Protein AF-A0AAC9BF12-F1 (afdb_monomer_lite)

Sequence (89 aa):
MVLAGSITLEYPPRRLAGEAYRIRQTFTEGHAYALETSGWWGLYADRPGGAQLRVLVPAGPTYRWSLLTTLRRWLAHLGVRQQTRRGRA

Radius of gyration: 25.56 Å; chains: 1; bounding box: 61×37×67 Å

Foldseek 3Di:
DDPWKKKKKWDDFDDDPNDTDIDIDIDIPPDDDDDPDDDDIDIDIPDDVGDDDDDDDPPPPPVVVVVVVVVVVVVVVVVVVVVVVVPPD

Secondary structure (DSSP, 8-s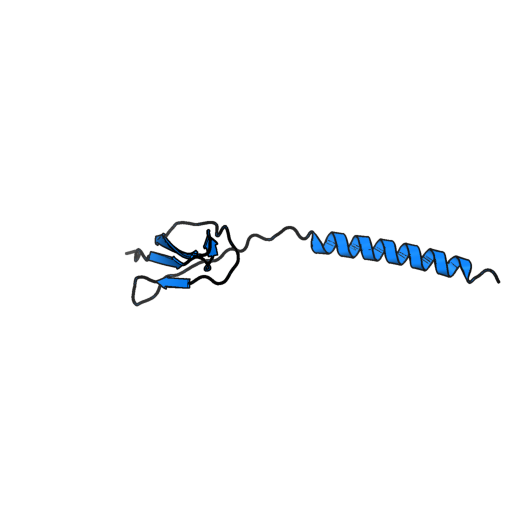tate):
-----EEEEEPPPEEETTEEE--EEEEETT------S-S--EEEESSTT-------------HHHHHHHHHHHHHHHHHHHHHTTSS--

Structure (mmCIF, N/CA/C/O backbone):
data_AF-A0AAC9BF12-F1
#
_entry.id   AF-A0AAC9BF12-F1
#
loop_
_atom_site.group_PDB
_atom_site.id
_atom_site.type_symbol
_atom_site.label_atom_id
_atom_site.label_alt_id
_atom_site.label_comp_id
_atom_site.label_asym_id
_atom_site.label_entity_id
_atom_site.label_seq_id
_atom_site.pdbx_PDB_ins_code
_atom_site.Cartn_x
_atom_site.Cartn_y
_atom_site.Cartn_z
_atom_site.occupancy
_atom_site.B_iso_or_equiv
_atom_site.auth_seq_id
_atom_site.auth_comp_id
_atom_site.auth_asym_id
_atom_site.auth_atom_id
_atom_site.pdbx_PDB_model_num
ATOM 1 N N . MET A 1 1 ? -17.093 -15.400 13.996 1.00 41.53 1 MET A N 1
ATOM 2 C CA . MET A 1 1 ? -17.096 -13.940 14.221 1.00 41.53 1 MET A CA 1
ATOM 3 C C . MET A 1 1 ? -15.881 -13.393 13.486 1.00 41.53 1 MET A C 1
ATOM 5 O O . MET A 1 1 ? -14.769 -13.642 13.926 1.00 41.53 1 MET A O 1
ATOM 9 N N . VAL A 1 2 ? -16.067 -12.833 12.288 1.00 49.72 2 VAL A N 1
ATOM 10 C CA . VAL A 1 2 ? -14.947 -12.327 11.473 1.00 49.72 2 VAL A CA 1
ATOM 11 C C . VAL A 1 2 ? -14.525 -10.989 12.074 1.00 49.72 2 VAL A C 1
ATOM 13 O O . VAL A 1 2 ? -15.349 -10.082 12.200 1.00 49.72 2 VAL A O 1
ATOM 16 N N . LEU A 1 3 ? -13.286 -10.903 12.560 1.00 53.31 3 LEU A N 1
ATOM 17 C CA . LEU A 1 3 ? -12.741 -9.675 13.129 1.00 53.31 3 LEU A CA 1
ATOM 18 C C . LEU A 1 3 ? -12.553 -8.661 12.001 1.00 53.31 3 LEU A C 1
ATOM 20 O O . LEU A 1 3 ? -11.503 -8.656 11.375 1.00 53.31 3 LEU A O 1
ATOM 24 N N . ALA A 1 4 ? -13.532 -7.775 11.807 1.00 61.53 4 ALA A N 1
ATOM 25 C CA . ALA A 1 4 ? -13.408 -6.641 10.896 1.00 61.53 4 ALA A CA 1
ATOM 26 C C . ALA A 1 4 ? -12.177 -5.808 11.288 1.00 61.53 4 ALA A C 1
ATOM 28 O O . ALA A 1 4 ? -12.220 -5.075 12.279 1.00 61.53 4 ALA A O 1
ATOM 29 N N . GLY A 1 5 ? -11.063 -6.005 10.585 1.00 70.25 5 GLY A N 1
ATOM 30 C CA . GLY A 1 5 ? -9.808 -5.284 10.772 1.00 70.25 5 GLY A CA 1
ATOM 31 C C . GLY A 1 5 ? -9.692 -4.142 9.768 1.00 70.25 5 GLY A C 1
ATOM 32 O O . GLY A 1 5 ? -10.181 -4.252 8.641 1.00 70.25 5 GLY A O 1
ATOM 33 N N . SER A 1 6 ? -9.049 -3.046 10.172 1.00 80.00 6 SER A N 1
ATOM 34 C CA . SER A 1 6 ? -8.731 -1.934 9.277 1.00 80.00 6 SER A CA 1
ATOM 35 C C . SER A 1 6 ? -7.217 -1.713 9.183 1.00 80.00 6 SER A C 1
ATOM 37 O O . SER A 1 6 ? -6.474 -1.905 10.152 1.00 80.00 6 SER A O 1
ATOM 39 N N . ILE A 1 7 ? -6.753 -1.351 7.985 1.00 85.50 7 ILE A N 1
ATOM 40 C CA . ILE A 1 7 ? -5.360 -0.999 7.689 1.00 85.50 7 ILE A CA 1
ATOM 41 C C . ILE A 1 7 ? -5.345 0.423 7.162 1.00 85.50 7 ILE A C 1
ATOM 43 O O . ILE A 1 7 ? -6.071 0.743 6.229 1.00 85.50 7 ILE A O 1
ATOM 47 N N . THR A 1 8 ? -4.483 1.269 7.707 1.00 88.56 8 THR A N 1
ATOM 48 C CA . THR A 1 8 ? -4.219 2.593 7.147 1.00 88.56 8 THR A CA 1
ATOM 49 C C . THR A 1 8 ? -2.895 2.576 6.398 1.00 88.56 8 THR A C 1
ATOM 51 O O . THR A 1 8 ? -1.865 2.217 6.970 1.00 88.56 8 THR A O 1
ATOM 54 N N . LEU A 1 9 ? -2.919 2.978 5.125 1.00 87.44 9 LEU A N 1
ATOM 55 C CA . LEU A 1 9 ? -1.714 3.260 4.350 1.00 87.44 9 LEU A CA 1
ATOM 56 C C . LEU A 1 9 ? -1.459 4.760 4.307 1.00 87.44 9 LEU A C 1
ATOM 58 O O . LEU A 1 9 ? -2.348 5.553 3.995 1.00 87.44 9 LEU A O 1
ATOM 62 N N . GLU A 1 10 ? -0.219 5.138 4.578 1.00 88.31 10 GLU A N 1
ATOM 63 C CA . GLU A 1 10 ? 0.298 6.477 4.342 1.00 88.31 10 GLU A CA 1
ATOM 64 C C . GLU A 1 10 ? 1.086 6.489 3.031 1.00 88.31 10 GLU A C 1
ATOM 66 O O . GLU A 1 10 ? 2.028 5.710 2.848 1.00 88.31 10 GLU A O 1
ATOM 71 N N . TYR A 1 11 ? 0.672 7.368 2.119 1.00 84.00 11 TYR A N 1
ATOM 72 C CA . TYR A 1 11 ? 1.294 7.547 0.814 1.00 84.00 11 TYR A CA 1
ATOM 73 C C . TYR A 1 11 ? 2.746 8.010 0.959 1.00 84.00 11 TYR A C 1
ATOM 75 O O . TYR A 1 11 ? 3.055 8.755 1.896 1.00 84.00 11 TYR A O 1
ATOM 83 N N . PRO A 1 12 ? 3.634 7.643 0.013 1.00 81.75 12 PRO A N 1
ATOM 84 C CA . PRO A 1 12 ? 4.985 8.173 -0.013 1.00 81.75 12 PRO A CA 1
ATOM 85 C C . PRO A 1 12 ? 4.928 9.705 0.002 1.00 81.75 12 PRO A C 1
ATOM 87 O O . PRO A 1 12 ? 4.074 10.278 -0.688 1.00 81.75 12 PRO A O 1
ATOM 90 N N . PRO A 1 13 ? 5.814 10.380 0.755 1.00 77.69 13 PRO A N 1
ATOM 91 C CA . PRO A 1 13 ? 5.818 11.829 0.818 1.00 77.69 13 PRO A CA 1
ATOM 92 C C . PRO A 1 13 ? 6.017 12.378 -0.588 1.00 77.69 13 PRO A C 1
ATOM 94 O O . PRO A 1 13 ? 7.007 12.095 -1.266 1.00 77.69 13 PRO A O 1
ATOM 97 N N . ARG A 1 14 ? 5.050 13.166 -1.029 1.00 74.06 14 ARG A N 1
ATOM 98 C CA . ARG A 1 14 ? 5.098 13.859 -2.307 1.00 74.06 14 ARG A CA 1
AT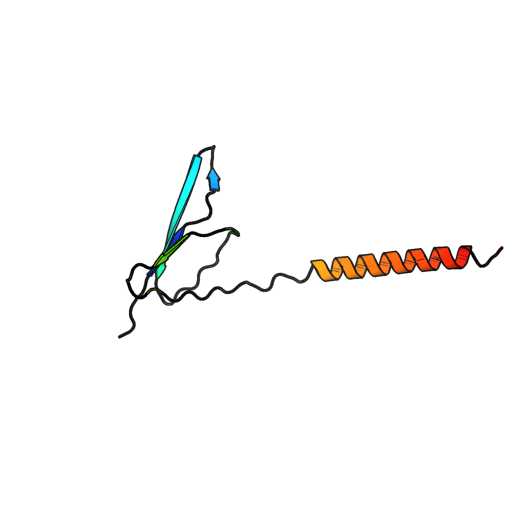OM 99 C C . ARG A 1 14 ? 5.160 15.353 -2.009 1.00 74.06 14 ARG A C 1
ATOM 101 O O . ARG A 1 14 ? 4.624 15.823 -1.006 1.00 74.06 14 ARG A O 1
ATOM 108 N N . ARG A 1 15 ? 5.872 16.100 -2.853 1.00 75.19 15 ARG A N 1
ATOM 109 C CA . ARG A 1 15 ? 5.888 17.564 -2.781 1.00 75.19 15 ARG A CA 1
ATOM 110 C C . ARG A 1 15 ? 4.887 18.109 -3.783 1.00 75.19 15 ARG A C 1
ATOM 112 O O . ARG A 1 15 ? 4.964 17.766 -4.960 1.00 75.19 15 ARG A O 1
ATOM 119 N N . LEU A 1 16 ? 3.980 18.959 -3.327 1.00 71.88 16 LEU A N 1
ATOM 120 C CA . LEU A 1 16 ? 3.080 19.732 -4.179 1.00 71.88 16 LEU A CA 1
ATOM 121 C C . LEU A 1 16 ? 3.272 21.201 -3.807 1.00 71.88 16 LEU A C 1
ATOM 123 O O . LEU A 1 16 ? 3.198 21.551 -2.635 1.00 71.88 16 LEU A O 1
ATOM 127 N N . ALA A 1 17 ? 3.597 22.040 -4.794 1.00 75.06 17 ALA A N 1
ATOM 128 C CA . ALA A 1 17 ? 3.862 23.472 -4.598 1.00 75.06 17 ALA A CA 1
ATOM 129 C C . ALA A 1 17 ? 4.918 23.809 -3.515 1.00 75.06 17 ALA A C 1
ATOM 131 O O . ALA A 1 17 ? 4.845 24.851 -2.876 1.00 75.06 17 ALA A O 1
ATOM 132 N N . GLY A 1 18 ? 5.913 22.937 -3.312 1.00 77.06 18 GLY A N 1
ATOM 133 C CA . GLY A 1 18 ? 6.969 23.127 -2.306 1.00 77.06 18 GLY A CA 1
ATOM 134 C C . GLY A 1 18 ? 6.649 22.549 -0.926 1.00 77.06 18 GLY A C 1
ATOM 135 O O . GLY A 1 18 ? 7.576 22.327 -0.151 1.00 77.06 18 GLY A O 1
ATOM 136 N N . GLU A 1 19 ? 5.391 22.190 -0.666 1.00 75.81 19 GL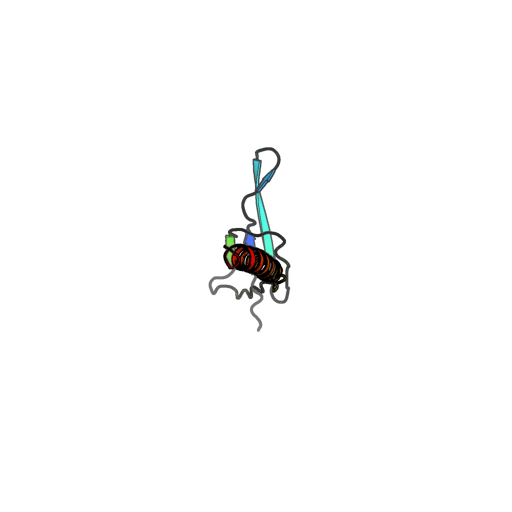U A N 1
ATOM 137 C CA . GLU 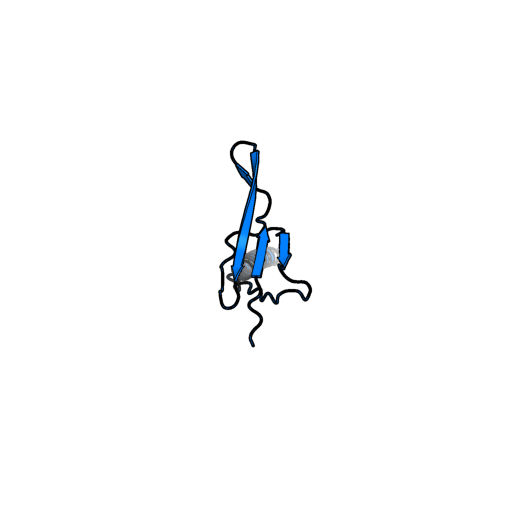A 1 19 ? 4.951 21.625 0.608 1.00 75.81 19 GLU A CA 1
ATOM 138 C C . GLU A 1 19 ? 4.929 20.092 0.551 1.00 75.81 19 GLU A C 1
ATOM 140 O O . GLU A 1 19 ? 4.508 19.486 -0.443 1.00 75.81 19 GLU A O 1
ATOM 145 N N . ALA A 1 20 ? 5.402 19.443 1.615 1.00 76.12 20 ALA A N 1
ATOM 146 C CA . ALA A 1 20 ? 5.329 17.994 1.740 1.00 76.12 20 ALA A CA 1
ATOM 147 C C . ALA A 1 20 ? 3.935 17.599 2.234 1.00 76.12 20 ALA A C 1
ATOM 149 O O . ALA A 1 20 ? 3.564 17.896 3.367 1.00 76.12 20 ALA A O 1
ATOM 150 N N . TYR A 1 21 ? 3.175 16.887 1.407 1.00 69.75 21 TYR A N 1
ATOM 151 C CA . TYR A 1 21 ? 1.852 16.415 1.793 1.00 69.75 21 TYR A CA 1
ATOM 152 C C . TYR A 1 21 ? 1.892 14.931 2.159 1.00 69.75 21 TYR A C 1
ATOM 154 O O . TYR A 1 21 ? 2.549 14.114 1.507 1.00 69.75 21 TYR A O 1
ATOM 162 N N . ARG A 1 22 ? 1.168 14.587 3.225 1.00 78.88 22 ARG A N 1
ATOM 163 C CA . ARG A 1 22 ? 0.964 13.212 3.683 1.00 78.88 22 ARG A CA 1
ATOM 164 C C . ARG A 1 22 ? -0.499 12.859 3.497 1.00 78.88 22 ARG A C 1
ATOM 166 O O . ARG A 1 22 ? -1.366 13.471 4.112 1.00 78.88 22 ARG A O 1
ATOM 173 N N . ILE A 1 23 ? -0.766 11.880 2.642 1.00 82.25 23 ILE A N 1
ATOM 174 C CA . ILE A 1 23 ? -2.112 11.332 2.457 1.00 82.25 23 ILE A CA 1
ATOM 175 C C . ILE A 1 23 ? -2.183 10.032 3.239 1.00 82.25 23 ILE A C 1
ATOM 177 O O . ILE A 1 23 ? -1.295 9.191 3.114 1.00 82.25 23 ILE A O 1
ATOM 181 N N . ARG A 1 24 ? -3.244 9.864 4.025 1.00 86.88 24 ARG A N 1
ATOM 182 C CA . ARG A 1 24 ? -3.561 8.614 4.713 1.00 86.88 24 ARG A CA 1
ATOM 183 C C . ARG A 1 24 ? -4.885 8.087 4.201 1.00 86.88 24 ARG A C 1
ATOM 185 O O . ARG A 1 24 ? -5.840 8.848 4.080 1.00 86.88 24 ARG A O 1
ATOM 192 N N . GLN A 1 25 ? -4.930 6.797 3.914 1.00 84.31 25 GLN A N 1
ATOM 193 C CA . GLN A 1 25 ? -6.137 6.124 3.467 1.00 84.31 25 GLN A CA 1
ATOM 194 C C . GLN A 1 25 ? -6.344 4.859 4.282 1.00 84.31 25 GLN A C 1
ATOM 196 O O . GLN A 1 25 ? -5.429 4.051 4.424 1.00 84.31 25 GLN A O 1
ATOM 201 N N . THR A 1 26 ? -7.547 4.709 4.821 1.00 86.38 26 THR A N 1
ATOM 202 C CA . THR A 1 26 ? -7.935 3.548 5.616 1.00 86.38 26 THR A CA 1
ATOM 203 C C . THR A 1 26 ? -8.738 2.589 4.756 1.00 86.38 26 THR A C 1
ATOM 205 O O . THR A 1 26 ? -9.655 2.985 4.040 1.00 86.38 26 THR A O 1
ATOM 208 N N . PHE A 1 27 ? -8.377 1.319 4.844 1.00 83.06 27 PHE A N 1
ATOM 209 C CA . PHE A 1 27 ? -8.959 0.215 4.110 1.00 83.06 27 PHE A CA 1
ATOM 210 C C . PHE A 1 27 ? -9.564 -0.769 5.098 1.00 83.06 27 PHE A C 1
ATOM 212 O O . PHE A 1 27 ? -8.959 -1.091 6.123 1.00 83.06 27 PHE A O 1
ATOM 219 N N . THR A 1 28 ? -10.762 -1.239 4.782 1.00 81.44 28 THR A N 1
ATOM 220 C CA . THR A 1 28 ? -11.471 -2.265 5.541 1.00 81.44 28 THR A CA 1
ATOM 221 C C . THR A 1 28 ? -11.316 -3.624 4.866 1.00 81.44 28 THR A C 1
ATOM 223 O O . THR A 1 28 ? -10.963 -3.731 3.690 1.00 81.44 28 THR A O 1
ATOM 226 N N . GLU A 1 29 ? -11.558 -4.684 5.630 1.00 80.94 29 GLU A N 1
ATOM 227 C CA . GLU A 1 29 ? -11.501 -6.063 5.146 1.00 80.94 29 GLU A CA 1
ATOM 228 C C . GLU A 1 29 ? -12.373 -6.301 3.894 1.00 80.94 29 GLU A C 1
ATOM 230 O O . GLU A 1 29 ? -13.399 -5.650 3.685 1.00 80.94 29 GLU A O 1
ATOM 235 N N . GLY A 1 30 ? -11.955 -7.248 3.047 1.00 79.31 30 GLY A N 1
ATOM 236 C CA . GLY A 1 30 ? -12.723 -7.703 1.882 1.00 79.31 30 GLY A CA 1
ATOM 237 C C . GLY A 1 30 ? -12.592 -6.838 0.626 1.00 79.31 30 GLY A C 1
ATOM 238 O O . GLY A 1 30 ? -13.193 -7.166 -0.394 1.00 79.31 30 GLY A O 1
ATOM 239 N N . HIS A 1 31 ? -11.791 -5.774 0.666 1.00 75.31 31 HIS A N 1
ATOM 240 C CA . HIS A 1 31 ? -11.626 -4.850 -0.451 1.00 75.31 31 HIS A CA 1
ATOM 241 C C . HIS A 1 31 ? -10.215 -4.920 -1.044 1.00 75.31 31 HIS A C 1
ATOM 243 O O . HIS A 1 31 ? -9.221 -5.047 -0.329 1.00 75.31 31 HIS A O 1
ATOM 249 N N . ALA A 1 32 ? -10.131 -4.817 -2.370 1.00 79.62 32 ALA A N 1
ATOM 250 C CA . ALA A 1 32 ? -8.877 -4.720 -3.104 1.00 79.62 32 ALA A CA 1
ATOM 251 C C . ALA A 1 32 ? -8.720 -3.301 -3.656 1.00 79.62 32 ALA A C 1
ATOM 253 O O . ALA A 1 32 ? -9.645 -2.767 -4.266 1.00 79.62 32 ALA A O 1
ATOM 254 N N . TYR A 1 33 ? -7.540 -2.712 -3.468 1.00 78.44 33 TYR A N 1
ATOM 255 C CA . TYR A 1 33 ? -7.225 -1.369 -3.944 1.00 78.44 33 TYR A CA 1
ATOM 256 C C . TYR A 1 33 ? -5.946 -1.392 -4.770 1.00 78.44 33 TYR A C 1
ATOM 258 O O . TYR A 1 33 ? -4.959 -2.027 -4.390 1.00 78.44 33 TYR A O 1
ATOM 266 N N . ALA A 1 34 ? -5.969 -0.696 -5.905 1.00 80.12 34 ALA A N 1
ATOM 267 C CA . ALA A 1 34 ? -4.783 -0.485 -6.715 1.00 80.12 34 ALA A CA 1
ATOM 268 C C . ALA A 1 34 ? -3.898 0.584 -6.061 1.00 80.12 34 ALA A C 1
ATOM 270 O O . ALA A 1 34 ? -4.355 1.674 -5.715 1.00 80.12 34 ALA A O 1
ATOM 271 N N . LEU A 1 35 ? -2.618 0.263 -5.885 1.00 77.75 35 LEU A N 1
ATOM 272 C CA . LEU A 1 35 ? -1.616 1.228 -5.448 1.00 77.75 35 LEU A CA 1
ATOM 273 C C . LEU A 1 35 ? -1.075 1.947 -6.682 1.00 77.75 35 LEU A C 1
ATOM 275 O O . LEU A 1 35 ? -0.177 1.453 -7.358 1.00 77.75 35 LEU A O 1
ATOM 279 N N . GLU A 1 36 ? -1.605 3.139 -6.947 1.00 76.38 36 GLU A N 1
ATOM 280 C CA . GLU A 1 36 ? -1.271 3.963 -8.121 1.00 76.38 36 GLU A CA 1
ATOM 281 C C . GLU A 1 36 ? 0.153 4.552 -8.089 1.00 76.38 36 GLU A C 1
ATOM 283 O O . GLU A 1 36 ? 0.537 5.350 -8.945 1.00 76.38 36 GLU A O 1
ATOM 288 N N . THR A 1 37 ? 0.959 4.230 -7.074 1.00 73.12 37 THR A N 1
ATOM 289 C CA . THR A 1 37 ? 2.310 4.776 -6.943 1.00 73.12 37 THR A CA 1
ATOM 290 C C . THR A 1 37 ? 3.291 3.808 -6.315 1.00 73.12 37 THR A C 1
ATOM 292 O O . THR A 1 37 ? 3.008 3.133 -5.329 1.00 73.12 37 THR A O 1
ATOM 295 N N . SER A 1 38 ? 4.498 3.788 -6.871 1.00 76.06 38 SER A N 1
ATOM 296 C CA . SER A 1 38 ? 5.644 3.108 -6.278 1.00 76.06 38 SER A CA 1
ATOM 297 C C . SER A 1 38 ? 6.256 3.955 -5.165 1.00 76.06 38 SER A C 1
ATOM 299 O O . SER A 1 38 ? 6.242 5.186 -5.242 1.00 76.06 38 SER A O 1
ATOM 301 N N . GLY A 1 39 ? 6.847 3.307 -4.167 1.00 79.56 39 GLY A N 1
ATOM 302 C CA . GLY A 1 39 ? 7.596 3.978 -3.110 1.00 79.56 39 GLY A CA 1
ATOM 303 C C . GLY A 1 39 ? 7.548 3.215 -1.796 1.00 79.56 39 GLY A C 1
ATOM 304 O O . GLY A 1 39 ? 7.005 2.113 -1.724 1.00 79.56 39 GLY A O 1
ATOM 305 N N . TRP A 1 40 ? 8.118 3.826 -0.762 1.00 82.88 40 TRP A N 1
ATOM 306 C CA . TRP A 1 40 ? 7.980 3.355 0.610 1.00 82.88 40 TRP A CA 1
ATOM 307 C C . TRP A 1 40 ? 6.685 3.898 1.201 1.00 82.88 40 TRP A C 1
ATOM 309 O O . TRP A 1 40 ? 6.457 5.107 1.193 1.00 82.88 40 TRP A O 1
ATOM 319 N N . TRP A 1 41 ? 5.855 2.988 1.695 1.00 85.88 41 TRP A N 1
ATOM 320 C CA . TRP A 1 41 ? 4.553 3.287 2.278 1.00 85.88 41 TRP A CA 1
ATOM 321 C C . TRP A 1 41 ? 4.596 3.068 3.786 1.00 85.88 41 TRP A C 1
ATOM 323 O O . TRP A 1 41 ? 5.189 2.095 4.255 1.00 85.88 41 TRP A O 1
ATOM 333 N N . GLY A 1 42 ? 3.946 3.953 4.541 1.00 87.12 42 GLY A N 1
ATOM 334 C CA . GLY A 1 42 ? 3.671 3.708 5.955 1.00 87.12 42 GLY A CA 1
ATOM 335 C C . GLY A 1 42 ? 2.465 2.783 6.085 1.00 87.12 42 GLY A C 1
ATOM 336 O O . GLY A 1 42 ? 1.453 3.020 5.429 1.00 87.12 42 GLY A O 1
ATOM 337 N N . LEU A 1 43 ? 2.557 1.739 6.908 1.00 87.44 43 LEU A N 1
ATOM 338 C CA . LEU A 1 43 ? 1.466 0.790 7.130 1.00 87.44 43 LEU A CA 1
ATOM 339 C C . LEU A 1 43 ? 1.134 0.707 8.618 1.00 87.44 43 LEU A C 1
ATOM 341 O O . LEU A 1 43 ? 2.005 0.419 9.437 1.00 87.44 43 LEU A O 1
ATOM 345 N N . TYR A 1 44 ? -0.134 0.942 8.950 1.00 87.19 44 TYR A N 1
ATOM 346 C CA . TYR A 1 44 ? -0.634 0.970 10.321 1.00 87.19 44 TYR A CA 1
ATOM 347 C C . TYR A 1 44 ? -1.850 0.055 10.449 1.00 87.19 44 TYR A C 1
ATOM 349 O O . TYR A 1 44 ? -2.788 0.160 9.659 1.00 87.19 44 TYR A O 1
ATOM 357 N N . ALA A 1 45 ? -1.848 -0.828 11.444 1.00 85.50 45 ALA A N 1
ATOM 358 C CA . ALA A 1 45 ? -3.009 -1.637 11.799 1.00 85.50 45 ALA A CA 1
ATOM 359 C C . ALA A 1 45 ? -3.724 -1.009 13.003 1.00 85.50 45 ALA A C 1
ATOM 361 O O . ALA A 1 45 ? -3.073 -0.575 13.949 1.00 85.50 45 ALA A O 1
ATOM 362 N N . ASP A 1 46 ? -5.054 -0.972 12.954 1.00 78.56 46 ASP A N 1
ATOM 363 C CA . ASP A 1 46 ? -5.919 -0.414 14.006 1.00 78.56 46 ASP A CA 1
ATOM 364 C C . ASP A 1 46 ? -5.845 -1.226 15.311 1.00 78.56 46 ASP A C 1
ATOM 366 O O . ASP A 1 46 ? -5.755 -0.656 16.398 1.00 78.56 46 ASP A O 1
ATOM 370 N N . ARG A 1 47 ? -5.795 -2.563 15.218 1.00 71.50 47 ARG A N 1
ATOM 371 C CA . ARG A 1 47 ? -5.920 -3.429 16.396 1.00 71.50 47 ARG A CA 1
ATOM 372 C C . ARG A 1 47 ? -4.613 -4.062 16.876 1.00 71.50 47 ARG A C 1
ATOM 374 O O . ARG A 1 47 ? -3.820 -4.545 16.058 1.00 71.50 47 ARG A O 1
ATOM 381 N N . PRO A 1 48 ? -4.443 -4.198 18.207 1.00 60.22 48 PRO A N 1
ATOM 382 C CA . PRO A 1 48 ? -3.444 -5.088 18.784 1.00 60.22 48 PRO A CA 1
ATOM 383 C C . PRO A 1 48 ? -3.811 -6.535 18.418 1.00 60.22 48 PRO A C 1
ATOM 385 O O . PRO A 1 48 ? -4.881 -7.026 18.765 1.00 60.22 48 PRO A O 1
ATOM 388 N N . GLY A 1 49 ? -2.953 -7.182 17.632 1.00 67.19 49 GLY A N 1
ATOM 389 C CA . GLY A 1 49 ? -3.245 -8.440 16.926 1.00 67.19 49 GLY A CA 1
ATOM 390 C C . GLY A 1 49 ? -2.970 -8.352 15.421 1.00 67.19 49 GLY A C 1
ATOM 391 O O . GLY A 1 49 ? -2.779 -9.376 14.770 1.00 67.19 49 GLY A O 1
ATOM 392 N N . GLY A 1 50 ? -2.851 -7.128 14.894 1.00 69.19 50 GLY A N 1
ATOM 393 C CA . GLY A 1 50 ? -2.473 -6.862 13.512 1.00 69.19 50 GLY A CA 1
ATOM 394 C C . GLY A 1 50 ? -3.621 -7.049 12.522 1.00 69.19 50 GLY A C 1
ATOM 395 O O . GLY A 1 50 ? -4.756 -7.359 12.879 1.00 69.19 50 GLY A O 1
ATOM 396 N N . ALA A 1 51 ? -3.312 -6.832 11.249 1.00 76.06 51 ALA A N 1
ATOM 397 C CA . ALA A 1 51 ? -4.225 -7.035 10.136 1.00 76.06 51 ALA A CA 1
ATOM 398 C C . ALA A 1 51 ? -3.473 -7.739 9.002 1.00 76.06 51 ALA A C 1
ATOM 400 O O . ALA A 1 51 ? -2.278 -7.510 8.805 1.00 76.06 51 ALA A O 1
ATOM 401 N N . GLN A 1 52 ? -4.159 -8.618 8.272 1.00 76.19 52 GLN A N 1
ATOM 402 C CA . GLN A 1 52 ? -3.559 -9.343 7.156 1.00 76.19 52 GLN A CA 1
ATOM 403 C C . GLN A 1 52 ? -3.685 -8.514 5.876 1.00 76.19 52 GLN A C 1
ATOM 405 O O . GLN A 1 52 ? -4.787 -8.147 5.477 1.00 76.19 52 GLN A O 1
ATOM 410 N N . LEU A 1 53 ? -2.554 -8.240 5.222 1.00 78.50 53 LEU A N 1
ATOM 411 C CA . LEU A 1 53 ? -2.511 -7.581 3.919 1.00 78.50 53 LEU A CA 1
ATOM 412 C C . LEU A 1 53 ? -1.982 -8.554 2.868 1.00 78.50 53 LEU A C 1
ATOM 414 O O . LEU A 1 53 ? -0.903 -9.124 3.027 1.00 78.50 53 LEU A O 1
ATOM 418 N N . ARG A 1 54 ? -2.704 -8.681 1.753 1.00 79.88 54 ARG A N 1
ATOM 419 C CA . ARG A 1 54 ? -2.203 -9.362 0.559 1.00 79.88 54 ARG A CA 1
ATOM 420 C C . ARG A 1 54 ? -1.794 -8.326 -0.481 1.00 79.88 54 ARG A C 1
ATOM 422 O O . ARG A 1 54 ? -2.639 -7.599 -0.990 1.00 79.88 54 ARG A O 1
ATOM 429 N N . VAL A 1 55 ? -0.508 -8.296 -0.820 1.00 79.94 55 VAL A N 1
ATOM 430 C CA . VAL A 1 55 ? 0.015 -7.458 -1.905 1.00 79.94 55 VAL A CA 1
ATOM 431 C C . VAL A 1 55 ? 0.104 -8.297 -3.171 1.00 79.94 55 VAL A C 1
ATOM 433 O O . VAL A 1 55 ? 0.756 -9.341 -3.188 1.00 79.94 55 VAL A O 1
ATOM 436 N N . LEU A 1 56 ? -0.554 -7.837 -4.232 1.00 80.06 56 LEU A N 1
ATOM 437 C CA . LEU A 1 56 ? -0.426 -8.414 -5.563 1.00 80.06 56 LEU A CA 1
ATOM 438 C C . LEU A 1 56 ? 0.343 -7.425 -6.439 1.00 80.06 56 LEU A C 1
ATOM 440 O O . LEU A 1 56 ? -0.110 -6.303 -6.648 1.00 80.06 56 LEU A O 1
ATOM 444 N N . VAL A 1 57 ? 1.505 -7.831 -6.947 1.00 76.38 57 VAL A N 1
ATOM 445 C CA . VAL A 1 57 ? 2.243 -7.038 -7.936 1.00 76.38 57 VAL A CA 1
ATOM 446 C C . VAL A 1 57 ? 1.795 -7.513 -9.318 1.00 76.38 57 VAL A C 1
ATOM 448 O O . VAL A 1 57 ? 2.008 -8.689 -9.630 1.00 76.38 57 VAL A O 1
ATOM 451 N N . PRO A 1 58 ? 1.157 -6.665 -10.145 1.00 70.00 58 PRO A N 1
ATOM 452 C CA . PRO A 1 58 ? 0.810 -7.058 -11.502 1.00 70.00 58 PRO A CA 1
ATOM 453 C C . PRO A 1 58 ? 2.095 -7.403 -12.260 1.00 70.00 58 PRO A C 1
ATOM 455 O O . PRO A 1 58 ? 3.071 -6.651 -12.220 1.00 70.00 58 PRO A O 1
ATOM 458 N N . ALA A 1 59 ? 2.111 -8.555 -12.931 1.00 68.75 59 ALA A N 1
ATOM 459 C CA . ALA A 1 59 ? 3.230 -8.955 -13.772 1.00 68.75 59 ALA A CA 1
ATOM 460 C C . ALA A 1 59 ? 3.371 -7.936 -14.914 1.00 68.75 59 ALA A C 1
ATOM 462 O O . ALA A 1 59 ? 2.603 -7.950 -15.875 1.00 68.75 59 ALA A O 1
ATOM 463 N N . GLY A 1 60 ? 4.311 -6.998 -14.773 1.00 60.88 60 GLY A N 1
ATOM 464 C CA . GLY A 1 60 ? 4.586 -5.998 -15.799 1.00 60.88 60 GLY A CA 1
ATOM 465 C C . GLY A 1 60 ? 5.026 -6.663 -17.108 1.00 60.88 60 GLY A C 1
ATOM 466 O O . GLY A 1 60 ? 5.640 -7.735 -17.074 1.00 60.88 60 GLY A O 1
ATOM 467 N N . PRO A 1 61 ? 4.746 -6.049 -18.272 1.00 58.25 61 PRO A N 1
ATOM 468 C CA . PRO A 1 61 ? 5.135 -6.623 -19.548 1.00 58.25 61 PRO A CA 1
ATOM 469 C C . PRO A 1 61 ? 6.658 -6.784 -19.598 1.00 58.25 61 PRO A C 1
ATOM 471 O O . PRO A 1 61 ? 7.419 -5.856 -19.315 1.00 58.25 61 PRO A O 1
ATOM 474 N N . THR A 1 62 ? 7.109 -7.970 -20.002 1.00 56.91 62 THR A N 1
ATOM 475 C CA . THR A 1 62 ? 8.501 -8.417 -20.197 1.00 56.91 62 THR A CA 1
ATOM 476 C C . THR A 1 62 ? 9.229 -7.679 -21.337 1.00 56.91 62 THR A C 1
ATOM 478 O O . THR A 1 62 ? 10.094 -8.226 -22.017 1.00 56.91 62 THR A O 1
ATOM 481 N N . TYR A 1 63 ? 8.926 -6.397 -21.547 1.00 56.62 63 TYR A N 1
ATOM 482 C CA . TYR A 1 63 ? 9.419 -5.578 -22.654 1.00 56.62 63 TYR A CA 1
ATOM 483 C C . TYR A 1 63 ? 10.944 -5.377 -22.630 1.00 56.62 63 TYR A C 1
ATOM 485 O O . TYR A 1 63 ? 11.588 -5.221 -23.664 1.00 56.62 63 TYR A O 1
ATOM 493 N N . ARG A 1 64 ? 11.573 -5.449 -21.450 1.00 59.62 64 ARG A N 1
ATOM 494 C CA . ARG A 1 64 ? 13.037 -5.342 -21.334 1.00 59.62 64 ARG A CA 1
ATOM 495 C C . ARG A 1 64 ? 13.785 -6.509 -21.988 1.00 59.62 64 ARG A C 1
ATOM 497 O O . ARG A 1 64 ? 14.882 -6.313 -22.501 1.00 59.62 64 ARG A O 1
ATOM 504 N N . TRP A 1 65 ? 13.201 -7.707 -22.008 1.00 60.50 65 TRP A N 1
ATOM 505 C CA . TRP A 1 65 ? 13.851 -8.894 -22.572 1.00 60.50 65 TRP A CA 1
ATOM 506 C C . TRP A 1 65 ? 13.779 -8.941 -24.103 1.00 60.50 65 TRP A C 1
ATOM 508 O O . TRP A 1 65 ? 14.737 -9.363 -24.757 1.00 60.50 65 TRP A O 1
ATOM 518 N N . SER A 1 66 ? 12.690 -8.454 -24.702 1.00 65.00 66 SER A N 1
ATOM 519 C CA . SER A 1 66 ? 12.563 -8.376 -26.165 1.00 65.00 66 SER A CA 1
ATOM 520 C C . SER A 1 66 ? 13.549 -7.370 -26.778 1.00 65.00 66 SER A C 1
ATOM 522 O O . SER A 1 66 ? 14.166 -7.651 -27.807 1.00 65.00 66 SER A O 1
ATOM 524 N N . LEU A 1 67 ? 13.791 -6.237 -26.113 1.00 68.69 67 LEU A N 1
ATOM 525 C CA . LEU A 1 67 ? 14.788 -5.252 -26.549 1.00 68.69 67 LEU A CA 1
ATOM 526 C C . LEU A 1 67 ? 16.220 -5.801 -26.496 1.00 68.69 67 LEU A C 1
ATOM 528 O O . LEU A 1 67 ? 16.973 -5.652 -27.458 1.00 68.69 67 LEU A O 1
ATOM 532 N N . LEU A 1 68 ? 16.586 -6.491 -25.412 1.00 74.38 68 LEU A N 1
ATOM 533 C CA . LEU A 1 68 ? 17.923 -7.075 -25.253 1.00 74.38 68 LEU A CA 1
ATOM 534 C C . LEU A 1 68 ? 18.197 -8.188 -26.272 1.00 74.38 68 LEU A C 1
ATOM 536 O O . LEU A 1 68 ? 19.294 -8.266 -26.827 1.00 74.38 68 LEU A O 1
ATOM 540 N N . THR A 1 69 ? 17.204 -9.030 -26.566 1.00 74.31 69 THR A N 1
ATOM 541 C CA . THR A 1 69 ? 17.345 -10.078 -27.591 1.00 74.31 69 THR A CA 1
ATOM 542 C C . THR A 1 69 ? 17.456 -9.498 -28.999 1.00 74.31 69 THR A C 1
ATOM 544 O O . THR A 1 69 ? 18.262 -9.986 -29.793 1.00 74.31 69 THR A O 1
ATOM 547 N N . THR A 1 70 ? 16.7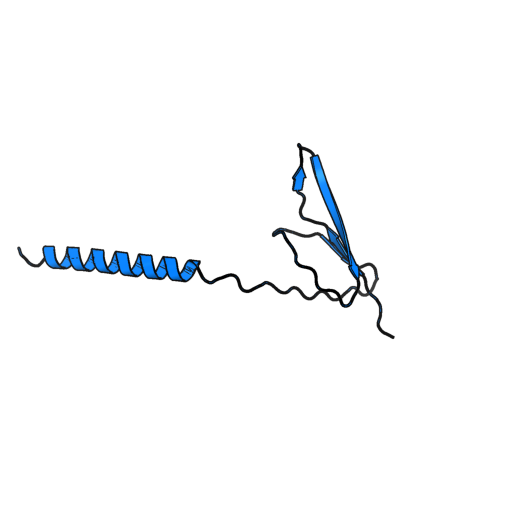22 -8.424 -29.293 1.00 77.19 70 THR A N 1
ATOM 548 C CA . THR A 1 70 ? 16.810 -7.713 -30.576 1.00 77.19 70 THR A CA 1
ATOM 549 C C . THR A 1 70 ? 18.177 -7.056 -30.755 1.00 77.19 70 THR A C 1
ATOM 551 O O . THR A 1 70 ? 18.809 -7.227 -31.798 1.00 77.19 70 THR A O 1
ATOM 554 N N . LEU A 1 71 ? 18.687 -6.388 -29.716 1.00 82.50 71 LEU A N 1
ATOM 555 C CA . LEU A 1 71 ? 20.015 -5.775 -29.729 1.00 82.50 71 LEU A CA 1
ATOM 556 C C . LEU A 1 71 ? 21.122 -6.829 -29.891 1.00 82.50 71 LEU A C 1
ATOM 558 O O . LEU A 1 71 ? 22.040 -6.649 -30.689 1.00 82.50 71 LEU A O 1
ATOM 562 N N . ARG A 1 72 ? 21.004 -7.974 -29.203 1.00 78.31 72 ARG A N 1
ATOM 563 C CA . ARG A 1 72 ? 21.955 -9.091 -29.329 1.00 78.31 72 ARG A CA 1
ATOM 564 C C . ARG A 1 72 ? 21.973 -9.680 -30.740 1.00 78.31 72 ARG A C 1
ATOM 566 O O . ARG A 1 72 ? 23.049 -9.977 -31.253 1.00 78.31 72 ARG A O 1
ATOM 573 N N . ARG A 1 73 ? 20.807 -9.833 -31.382 1.00 78.62 73 ARG A N 1
ATOM 574 C CA . ARG A 1 73 ? 20.719 -10.280 -32.784 1.00 78.62 73 ARG A CA 1
ATOM 575 C C . ARG A 1 73 ? 21.386 -9.279 -33.724 1.00 78.62 73 ARG A C 1
ATOM 577 O O . ARG A 1 73 ? 22.184 -9.683 -34.563 1.00 78.62 73 ARG A O 1
ATOM 584 N N . TRP A 1 74 ? 21.134 -7.985 -33.540 1.00 79.62 74 TRP A N 1
ATOM 585 C CA . TRP A 1 74 ? 21.781 -6.926 -34.320 1.00 79.62 74 TRP A CA 1
ATOM 586 C C . TRP A 1 74 ? 23.309 -6.944 -34.202 1.00 79.62 74 TRP A C 1
ATOM 588 O O . TRP A 1 74 ? 24.007 -6.889 -35.215 1.00 79.62 74 TRP A O 1
ATOM 598 N N . LEU A 1 75 ? 23.837 -7.098 -32.986 1.00 80.50 75 LEU A N 1
ATOM 599 C CA . LEU A 1 75 ? 25.279 -7.201 -32.749 1.00 80.50 75 LEU A CA 1
ATOM 600 C C . LEU A 1 75 ? 25.886 -8.456 -33.394 1.00 80.50 75 LEU A C 1
ATOM 602 O O . LEU A 1 75 ? 26.956 -8.377 -33.997 1.00 80.50 75 LEU A O 1
ATOM 606 N N . ALA A 1 76 ? 25.187 -9.594 -33.344 1.00 76.62 76 ALA A N 1
ATOM 607 C CA . ALA A 1 76 ? 25.627 -10.815 -34.018 1.00 76.62 76 ALA A CA 1
ATOM 608 C C . ALA A 1 76 ? 25.712 -10.632 -35.547 1.00 76.62 76 ALA A C 1
ATOM 610 O O . ALA A 1 76 ? 26.687 -11.056 -36.167 1.00 76.62 76 ALA A O 1
ATOM 611 N N . HIS A 1 77 ? 24.746 -9.940 -36.159 1.00 72.81 77 HIS A N 1
ATOM 612 C CA . HIS A 1 77 ? 24.785 -9.640 -37.595 1.00 72.81 77 HIS A CA 1
ATOM 613 C C . HIS A 1 77 ? 25.935 -8.696 -37.985 1.00 72.81 77 HIS A C 1
ATOM 615 O O . HIS A 1 77 ? 26.504 -8.842 -39.070 1.00 72.81 77 HIS A O 1
ATOM 621 N N . LEU A 1 78 ? 26.316 -7.760 -37.112 1.00 69.12 78 LEU A N 1
ATOM 622 C CA . LEU A 1 78 ? 27.467 -6.879 -37.335 1.00 69.12 78 LEU A CA 1
ATOM 623 C C . LEU A 1 78 ? 28.800 -7.639 -37.235 1.00 69.12 78 LEU A C 1
ATOM 625 O O . LEU A 1 78 ? 29.667 -7.451 -38.089 1.00 69.12 78 LEU A O 1
ATOM 629 N N . GLY A 1 79 ? 28.940 -8.548 -36.264 1.00 62.69 79 GLY A N 1
ATOM 630 C CA . GLY A 1 79 ? 30.129 -9.398 -36.119 1.00 62.69 79 GLY A CA 1
ATOM 631 C C . GLY A 1 79 ? 30.364 -10.319 -37.324 1.00 62.69 79 GLY A C 1
ATOM 632 O O . GLY A 1 79 ? 31.477 -10.387 -37.847 1.00 62.69 79 GLY A O 1
ATOM 633 N N . VAL A 1 80 ? 29.303 -10.947 -37.847 1.00 58.38 80 VAL A N 1
ATOM 634 C CA . VAL A 1 80 ? 29.374 -11.824 -39.036 1.00 58.38 80 VAL A CA 1
ATOM 635 C C . VAL A 1 80 ? 29.834 -11.068 -40.291 1.00 58.38 80 VAL A C 1
ATOM 637 O O . VAL A 1 80 ? 30.605 -11.603 -41.093 1.00 58.38 80 VAL A O 1
ATOM 640 N N . ARG A 1 81 ? 29.424 -9.802 -40.457 1.00 57.12 81 ARG A N 1
ATOM 641 C CA . ARG A 1 81 ? 29.859 -8.960 -41.589 1.00 57.12 81 ARG A CA 1
ATOM 642 C C . ARG A 1 81 ? 31.327 -8.542 -41.509 1.00 57.12 81 ARG A C 1
ATOM 644 O O . ARG A 1 81 ? 31.956 -8.340 -42.545 1.00 57.12 81 ARG A O 1
ATOM 651 N N . GLN A 1 82 ? 31.892 -8.410 -40.310 1.00 55.97 82 GLN A N 1
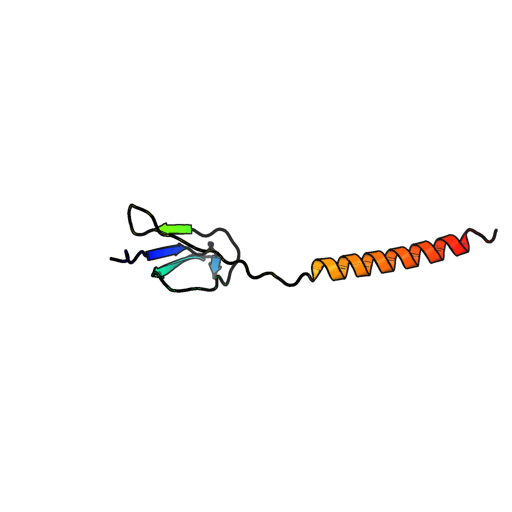ATOM 652 C CA . GLN A 1 82 ? 33.310 -8.072 -40.162 1.00 55.97 82 GLN A CA 1
ATOM 653 C C . GLN A 1 82 ? 34.229 -9.277 -40.383 1.00 55.97 82 GLN A C 1
ATOM 655 O O . GLN A 1 82 ? 35.320 -9.126 -40.933 1.00 55.97 82 GLN A O 1
ATOM 660 N N . GLN A 1 83 ? 33.775 -10.482 -40.038 1.00 53.56 83 GLN A N 1
ATOM 661 C CA . GLN A 1 83 ? 34.564 -11.703 -40.207 1.00 53.56 83 GLN A CA 1
ATOM 662 C C . GLN A 1 83 ? 34.692 -12.128 -41.680 1.00 53.56 83 GLN A C 1
ATOM 664 O O . GLN A 1 83 ? 35.742 -12.610 -42.094 1.00 53.56 83 GLN A O 1
ATOM 669 N N . THR A 1 84 ? 33.687 -11.838 -42.512 1.00 52.59 84 THR A N 1
ATOM 670 C CA . THR A 1 84 ? 33.746 -12.060 -43.971 1.00 52.59 84 THR A CA 1
ATOM 671 C C . THR A 1 84 ? 34.658 -11.073 -44.711 1.00 52.59 84 THR A C 1
ATOM 673 O O . THR A 1 84 ? 35.118 -11.386 -45.805 1.00 52.59 84 THR A O 1
ATOM 676 N N . ARG A 1 85 ? 34.992 -9.913 -44.122 1.00 52.59 85 ARG A N 1
ATOM 677 C CA . ARG A 1 85 ? 35.974 -8.966 -44.691 1.00 52.59 85 ARG A CA 1
ATOM 678 C C . ARG A 1 85 ? 37.431 -9.293 -44.349 1.00 52.59 85 ARG A C 1
ATOM 680 O O . ARG A 1 85 ? 38.313 -8.837 -45.063 1.00 52.59 85 ARG A O 1
ATOM 687 N N . ARG A 1 86 ? 37.691 -10.069 -43.291 1.00 52.66 86 ARG A N 1
ATOM 688 C CA . ARG A 1 86 ? 39.050 -10.481 -42.883 1.00 52.66 86 ARG A CA 1
ATOM 689 C C . ARG A 1 86 ? 39.535 -11.793 -43.516 1.00 52.66 86 ARG A C 1
ATOM 691 O O . ARG A 1 86 ? 40.691 -12.136 -43.330 1.00 52.66 86 ARG A O 1
ATOM 698 N N . GLY A 1 87 ? 38.682 -12.504 -44.258 1.00 52.16 87 GLY A N 1
ATOM 699 C CA . GLY A 1 87 ? 39.031 -13.748 -44.965 1.00 52.16 87 GLY A CA 1
ATOM 700 C C . GLY A 1 87 ? 39.374 -13.586 -46.454 1.00 52.16 87 GLY A C 1
ATOM 701 O O . GLY A 1 87 ? 39.476 -14.583 -47.160 1.00 52.16 87 GLY A O 1
ATOM 702 N N . ARG A 1 88 ? 39.500 -12.351 -46.954 1.00 51.69 88 ARG A N 1
ATOM 703 C CA . ARG A 1 88 ? 40.023 -12.040 -48.296 1.00 51.69 88 ARG A CA 1
ATOM 704 C C . ARG A 1 88 ? 41.149 -11.016 -48.168 1.00 51.69 88 ARG A C 1
ATOM 706 O O . ARG A 1 88 ? 40.945 -9.833 -48.427 1.00 51.69 88 ARG A O 1
ATOM 713 N N . ALA A 1 89 ? 42.299 -11.481 -47.711 1.00 43.66 89 ALA A N 1
ATOM 714 C CA . ALA A 1 89 ? 43.605 -10.879 -47.938 1.00 43.66 89 ALA A CA 1
ATOM 715 C C . ALA A 1 89 ? 44.620 -12.021 -47.950 1.00 43.66 89 ALA A C 1
ATOM 717 O O . ALA A 1 89 ? 44.466 -12.915 -47.085 1.00 43.66 89 ALA A O 1
#

Organism: NCBI:txid190721

pLDDT: mean 72.54, std 11.45, range [41.53, 88.56]